Protein AF-A0A7W1AQC1-F1 (afdb_monomer)

Structure (mmCIF, N/CA/C/O backbone):
data_AF-A0A7W1AQC1-F1
#
_entry.id   AF-A0A7W1AQC1-F1
#
loop_
_atom_site.group_PDB
_atom_site.id
_atom_site.type_symbol
_atom_site.label_atom_id
_atom_site.label_alt_id
_atom_site.label_comp_id
_atom_site.label_asym_id
_atom_site.label_entity_id
_atom_site.label_seq_id
_atom_site.pdbx_PDB_ins_code
_atom_site.Cartn_x
_atom_site.Cartn_y
_atom_site.Cartn_z
_atom_site.occupancy
_atom_site.B_iso_or_equiv
_atom_site.auth_seq_id
_atom_site.auth_comp_id
_atom_site.auth_asym_id
_atom_site.auth_atom_id
_atom_site.pdbx_PDB_model_num
ATOM 1 N N . GLY A 1 1 ? 9.839 5.667 -10.278 1.00 86.94 1 GLY A N 1
ATOM 2 C CA . GLY A 1 1 ? 10.490 4.349 -10.478 1.00 86.94 1 GLY A CA 1
ATOM 3 C C . GLY A 1 1 ? 11.022 3.742 -9.188 1.00 86.94 1 GLY A C 1
ATOM 4 O O . GLY A 1 1 ? 11.973 2.961 -9.220 1.00 86.94 1 GLY A O 1
ATOM 5 N N . THR A 1 2 ? 10.439 4.110 -8.052 1.00 94.62 2 THR A N 1
ATOM 6 C CA . THR A 1 2 ? 10.784 3.574 -6.734 1.00 94.62 2 THR A CA 1
ATOM 7 C C . THR A 1 2 ? 9.834 2.424 -6.449 1.00 94.62 2 THR A C 1
ATOM 9 O O . THR A 1 2 ? 8.653 2.545 -6.760 1.00 94.62 2 THR A O 1
ATOM 12 N N . VAL A 1 3 ? 10.354 1.328 -5.903 1.00 94.31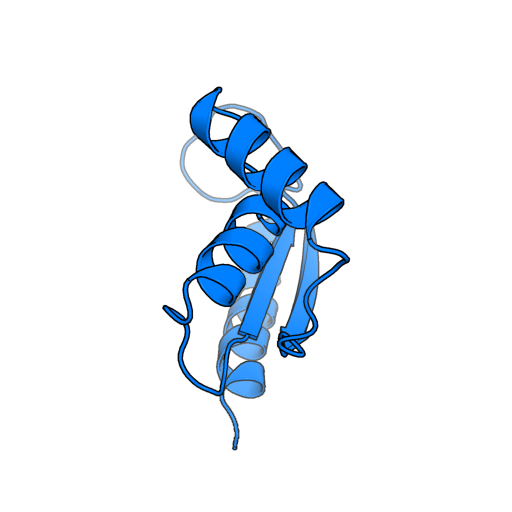 3 VAL A N 1
ATOM 13 C CA . VAL A 1 3 ? 9.547 0.195 -5.450 1.00 94.31 3 VAL A CA 1
ATOM 14 C C . VAL A 1 3 ? 9.623 0.181 -3.931 1.00 94.31 3 VAL A C 1
ATOM 16 O O . VAL A 1 3 ? 10.719 0.163 -3.370 1.00 94.31 3 VAL A O 1
ATOM 19 N N . THR A 1 4 ? 8.470 0.217 -3.274 1.00 93.69 4 THR A N 1
ATOM 20 C CA . THR A 1 4 ? 8.357 0.129 -1.815 1.00 93.69 4 THR A CA 1
ATOM 21 C C . THR A 1 4 ? 7.389 -0.990 -1.483 1.00 93.69 4 THR A C 1
ATOM 23 O O . THR A 1 4 ? 6.357 -1.125 -2.130 1.00 93.69 4 THR A O 1
ATOM 26 N N . SER A 1 5 ? 7.693 -1.793 -0.468 1.00 93.69 5 SER A N 1
ATOM 27 C CA . SER A 1 5 ? 6.786 -2.844 -0.013 1.00 93.69 5 SER A CA 1
ATOM 28 C C . SER A 1 5 ? 6.715 -2.904 1.502 1.00 93.69 5 SER A C 1
ATOM 30 O O . SER A 1 5 ? 7.750 -2.822 2.166 1.00 93.69 5 SER A O 1
ATOM 32 N N . TYR A 1 6 ? 5.519 -3.105 2.045 1.00 92.69 6 TYR A N 1
ATOM 33 C CA . TYR A 1 6 ? 5.304 -3.271 3.481 1.00 92.69 6 TYR A CA 1
ATOM 34 C C . TYR A 1 6 ? 4.073 -4.127 3.769 1.00 92.69 6 TYR A C 1
ATOM 36 O O . TYR A 1 6 ? 3.210 -4.351 2.918 1.00 92.69 6 TYR A O 1
ATOM 44 N N . ARG A 1 7 ? 4.011 -4.612 5.008 1.00 92.88 7 ARG A N 1
ATOM 45 C CA . ARG A 1 7 ? 2.814 -5.224 5.573 1.00 92.88 7 ARG A CA 1
ATOM 46 C C . ARG A 1 7 ? 1.984 -4.135 6.239 1.00 92.88 7 ARG A C 1
ATOM 48 O O . ARG A 1 7 ? 2.529 -3.352 7.014 1.00 92.88 7 ARG A O 1
ATOM 55 N N . TRP A 1 8 ? 0.696 -4.095 5.927 1.00 95.19 8 TRP A N 1
ATOM 56 C CA . TRP A 1 8 ? -0.251 -3.228 6.611 1.00 95.19 8 TRP A CA 1
ATOM 57 C C . TRP A 1 8 ? -0.388 -3.696 8.060 1.00 95.19 8 TRP A C 1
ATOM 59 O O . TRP A 1 8 ? -0.552 -4.886 8.327 1.00 95.19 8 TRP A O 1
ATOM 69 N N . ASP A 1 9 ? -0.252 -2.772 9.002 1.00 94.88 9 ASP A N 1
ATOM 70 C CA . ASP A 1 9 ? -0.220 -3.080 10.433 1.00 94.88 9 ASP A CA 1
ATOM 71 C C . ASP A 1 9 ? -1.613 -3.107 11.076 1.00 94.88 9 ASP A C 1
ATOM 73 O O . ASP A 1 9 ? -1.725 -3.398 12.268 1.00 94.88 9 ASP A O 1
ATOM 77 N N . HIS A 1 10 ? -2.661 -2.835 10.289 1.00 95.81 10 HIS A N 1
ATOM 78 C CA . HIS A 1 10 ? -4.052 -2.748 10.735 1.00 95.81 10 HIS A CA 1
ATOM 79 C C . HIS A 1 10 ? -4.284 -1.673 11.815 1.00 95.81 10 HIS A C 1
ATOM 81 O O . HIS A 1 10 ? -5.294 -1.688 12.523 1.00 95.81 10 HIS A O 1
ATOM 87 N N . VAL A 1 11 ? -3.368 -0.705 11.954 1.00 95.94 11 VAL A N 1
ATOM 88 C CA . VAL A 1 11 ? -3.511 0.388 12.919 1.00 95.94 11 VAL A CA 1
ATOM 89 C C . VAL A 1 11 ? -4.357 1.496 12.308 1.00 95.94 11 VAL A C 1
ATOM 91 O O . VAL A 1 11 ? -3.972 2.172 11.357 1.00 95.94 11 VAL A O 1
ATOM 94 N N . LEU A 1 12 ? -5.529 1.714 12.901 1.00 97.81 12 LEU A N 1
ATOM 95 C CA . LEU A 1 12 ? -6.416 2.800 12.509 1.00 97.81 12 LEU A CA 1
ATOM 96 C C . LEU A 1 12 ? -6.052 4.121 13.205 1.00 97.81 12 LEU A C 1
ATOM 98 O O . LEU A 1 12 ? -5.735 4.126 14.401 1.00 97.81 12 LEU A O 1
ATOM 102 N N . PRO A 1 13 ? -6.170 5.260 12.499 1.00 97.50 13 PRO A N 1
ATOM 103 C CA . PRO A 1 13 ? -6.068 6.574 13.117 1.00 97.50 13 PRO A CA 1
ATOM 104 C C . PRO A 1 13 ? -7.310 6.881 13.980 1.00 97.50 13 PRO A C 1
ATOM 106 O O . PRO A 1 13 ? -8.282 6.116 13.997 1.00 97.50 13 PRO A O 1
ATOM 109 N N . PRO A 1 14 ? -7.337 8.014 14.707 1.00 98.31 14 PRO A N 1
ATOM 110 C CA . PRO A 1 14 ? -8.514 8.437 15.459 1.00 98.31 14 PRO A CA 1
ATOM 111 C C . PRO A 1 14 ? -9.777 8.536 14.590 1.00 98.31 14 PRO A C 1
ATOM 113 O O . PRO A 1 14 ? -9.725 8.932 13.429 1.00 98.31 14 PRO A O 1
ATOM 116 N N . ALA A 1 15 ? -10.947 8.283 15.184 1.00 97.81 15 ALA A N 1
ATOM 117 C CA . ALA A 1 15 ? -12.230 8.230 14.469 1.00 97.81 15 ALA A CA 1
ATOM 118 C C . ALA A 1 15 ? -12.545 9.471 13.612 1.00 97.81 15 ALA A C 1
ATOM 120 O O . ALA A 1 15 ? -13.182 9.355 12.567 1.00 97.81 15 ALA A O 1
ATOM 121 N N . LYS A 1 16 ? -12.089 10.658 14.035 1.00 98.19 16 LYS A N 1
ATOM 122 C CA . LYS A 1 16 ? -12.237 11.880 13.237 1.00 98.19 16 LYS A CA 1
ATOM 123 C C . LYS A 1 16 ? -11.496 11.764 11.899 1.00 98.19 16 LYS A C 1
ATOM 125 O O . LYS A 1 16 ? -12.073 12.080 10.869 1.00 98.19 16 LYS A O 1
ATOM 130 N N . GLU A 1 17 ? -10.253 11.295 11.917 1.00 98.00 17 GLU A N 1
ATOM 131 C CA . GLU A 1 17 ? -9.434 11.150 10.711 1.00 98.00 17 GLU A CA 1
ATOM 132 C C . GLU A 1 17 ? -9.992 10.065 9.789 1.00 98.00 17 GLU A C 1
ATOM 134 O O . GLU A 1 17 ? -10.033 10.258 8.578 1.00 98.00 17 GLU A O 1
ATOM 139 N N . ILE A 1 18 ? -10.527 8.974 10.352 1.00 98.06 18 ILE A N 1
ATOM 140 C CA . ILE A 1 18 ? -11.260 7.964 9.573 1.00 98.06 18 ILE A CA 1
ATOM 141 C C . ILE A 1 18 ? -12.431 8.620 8.825 1.00 98.06 18 ILE A C 1
ATOM 143 O O . ILE A 1 18 ? -12.580 8.432 7.618 1.00 98.06 18 ILE A O 1
ATOM 147 N N . GLN A 1 19 ? -13.247 9.426 9.515 1.00 97.94 19 GLN A N 1
ATOM 148 C CA . GLN A 1 19 ? -14.378 10.122 8.895 1.00 97.94 19 GLN A CA 1
ATOM 149 C C . GLN A 1 19 ? -13.931 11.137 7.829 1.00 97.94 19 GLN A C 1
ATOM 151 O O . GLN A 1 19 ? -14.610 11.285 6.806 1.00 97.94 19 GLN A O 1
ATOM 156 N N . ASP A 1 20 ? -12.800 11.813 8.038 1.00 97.69 20 ASP A N 1
ATOM 157 C CA . ASP A 1 20 ? -12.210 12.710 7.044 1.00 97.69 20 ASP A CA 1
ATOM 158 C C . ASP A 1 20 ? -11.832 11.915 5.771 1.00 97.69 20 ASP A C 1
ATOM 160 O O . ASP A 1 20 ? -12.239 12.301 4.674 1.00 97.69 20 ASP A O 1
ATOM 164 N N . ARG A 1 21 ? -11.199 10.735 5.902 1.00 97.50 21 ARG A N 1
ATOM 165 C CA . ARG A 1 21 ? -10.836 9.870 4.755 1.00 97.50 21 ARG A CA 1
ATOM 166 C C . ARG A 1 21 ? -12.042 9.302 4.014 1.00 97.50 21 ARG A C 1
ATOM 168 O O . ARG A 1 21 ? -12.049 9.261 2.786 1.00 97.50 21 ARG A O 1
ATOM 175 N N . VAL A 1 22 ? -13.095 8.915 4.736 1.00 96.81 22 VAL A N 1
ATOM 176 C CA . VAL A 1 22 ? -14.373 8.517 4.119 1.00 96.81 22 VAL A CA 1
ATOM 177 C C . VAL A 1 22 ? -14.950 9.670 3.291 1.00 96.81 22 VAL A C 1
ATOM 179 O O . VAL A 1 22 ? -15.428 9.458 2.178 1.00 96.81 22 VAL A O 1
ATOM 182 N N . SER A 1 23 ? -14.883 10.898 3.809 1.00 97.06 23 SER A N 1
ATOM 183 C CA . SER A 1 23 ? -15.401 12.086 3.120 1.00 97.06 23 SER A CA 1
ATOM 184 C C . SER A 1 23 ? -14.599 12.408 1.850 1.00 97.06 23 SER A C 1
ATOM 186 O O . SER A 1 23 ? -15.182 12.713 0.809 1.00 97.06 23 SER A O 1
ATOM 188 N N . GLU A 1 24 ? -13.272 12.276 1.896 1.00 97.00 24 GLU A N 1
ATOM 189 C CA . GLU A 1 24 ? -12.400 12.395 0.720 1.00 97.00 24 GLU A CA 1
ATOM 190 C C . GLU A 1 24 ? -12.718 11.327 -0.337 1.00 97.00 24 GLU A C 1
ATOM 192 O O . GLU A 1 24 ? -12.927 11.651 -1.507 1.00 97.00 24 GLU A O 1
ATOM 197 N N . ALA A 1 25 ? -12.834 10.060 0.068 1.00 94.56 25 ALA A N 1
ATOM 198 C CA . ALA A 1 25 ? -13.143 8.964 -0.848 1.00 94.56 25 ALA A CA 1
ATOM 199 C C . ALA A 1 25 ? -14.488 9.179 -1.567 1.00 94.56 25 ALA A C 1
ATOM 201 O O . ALA A 1 25 ? -14.580 9.023 -2.785 1.00 94.56 25 ALA A O 1
ATOM 202 N N . VAL A 1 26 ? -15.523 9.615 -0.837 1.00 9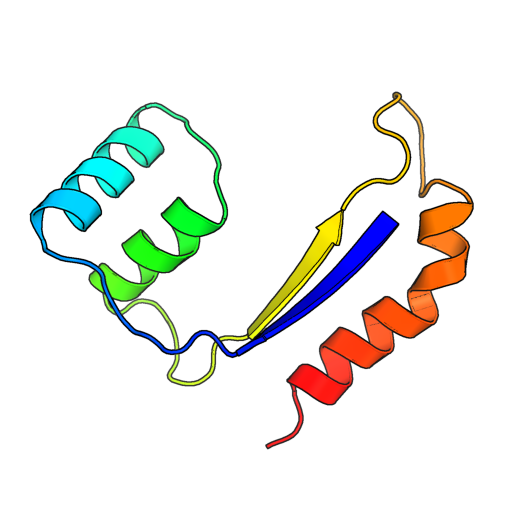5.06 26 VAL A N 1
ATOM 203 C CA . VAL A 1 26 ? -16.856 9.907 -1.401 1.00 95.06 26 VAL A CA 1
ATOM 204 C C . VAL A 1 26 ? -16.830 11.079 -2.388 1.00 95.06 26 VAL A C 1
ATOM 206 O O . VAL A 1 26 ? -17.625 11.105 -3.326 1.00 95.06 26 VAL A O 1
ATOM 209 N N . THR A 1 27 ? -15.914 12.034 -2.220 1.00 95.38 27 THR A N 1
ATOM 210 C CA . THR A 1 27 ? -15.754 13.168 -3.149 1.00 95.38 27 THR A CA 1
ATOM 211 C C . THR A 1 27 ? -14.885 12.841 -4.367 1.00 95.38 27 THR A C 1
ATOM 213 O O . THR A 1 27 ? -14.687 13.699 -5.226 1.00 95.38 27 THR A O 1
ATOM 216 N N . GLY A 1 28 ? -14.428 11.591 -4.492 1.00 93.44 28 GLY A N 1
ATOM 217 C CA . GLY A 1 28 ? -13.673 11.102 -5.642 1.00 93.44 28 GLY A CA 1
ATOM 218 C C . GLY A 1 28 ? -12.157 11.221 -5.496 1.00 93.44 28 GLY A C 1
ATOM 219 O O . GLY A 1 28 ? -11.448 11.070 -6.490 1.00 93.44 28 GLY A O 1
ATOM 220 N N . VAL A 1 29 ? -11.639 11.472 -4.288 1.00 95.81 29 VAL A N 1
ATOM 221 C CA . VAL A 1 29 ? -10.195 11.417 -4.033 1.00 95.81 29 VAL A CA 1
ATOM 222 C C . VAL A 1 29 ? -9.742 9.958 -4.043 1.00 95.81 29 VAL A C 1
ATOM 224 O O . VAL A 1 29 ? -10.043 9.189 -3.128 1.00 95.81 29 VAL A O 1
ATOM 227 N N . ILE A 1 30 ? -8.996 9.585 -5.082 1.00 90.38 30 ILE A N 1
ATOM 228 C CA . ILE A 1 30 ? -8.380 8.264 -5.210 1.00 90.38 30 ILE A CA 1
ATOM 229 C C . ILE A 1 30 ? -7.016 8.315 -4.523 1.00 90.38 30 ILE A C 1
ATOM 231 O O . ILE A 1 30 ? -6.092 8.963 -5.004 1.00 90.38 30 ILE A O 1
ATOM 235 N N . SER A 1 31 ? -6.909 7.645 -3.381 1.00 94.50 31 SER A N 1
ATOM 236 C CA . SER A 1 31 ? -5.691 7.562 -2.579 1.00 94.50 31 SER A CA 1
ATOM 237 C C . SER A 1 31 ? -5.568 6.161 -1.997 1.00 94.50 31 SER A C 1
ATOM 239 O O . SER A 1 31 ? -6.559 5.591 -1.530 1.00 94.50 31 SER A O 1
ATOM 241 N N . LEU A 1 32 ? -4.349 5.621 -1.999 1.00 94.88 32 LEU A N 1
ATOM 242 C CA . LEU A 1 32 ? -4.051 4.354 -1.339 1.00 94.88 32 LEU A CA 1
ATOM 243 C C . LEU A 1 32 ? -4.320 4.436 0.169 1.00 94.88 32 LEU A C 1
ATOM 245 O O . LEU A 1 32 ? -4.883 3.511 0.743 1.00 94.88 32 LEU A O 1
ATOM 249 N N . GLU A 1 33 ? -3.997 5.562 0.801 1.00 94.75 33 GLU A N 1
ATOM 250 C CA . GLU A 1 33 ? -4.249 5.775 2.227 1.00 94.75 33 GLU A CA 1
ATOM 251 C C . GLU A 1 33 ? -5.753 5.728 2.544 1.00 94.75 33 GLU A C 1
ATOM 253 O O . GLU A 1 33 ? -6.170 5.062 3.493 1.00 94.75 33 GLU A O 1
ATOM 258 N N . ASN A 1 34 ? -6.584 6.352 1.700 1.00 96.62 34 ASN A N 1
ATOM 259 C CA . ASN A 1 34 ? -8.039 6.295 1.853 1.00 96.62 34 ASN A CA 1
ATOM 260 C C . ASN A 1 34 ? -8.551 4.863 1.694 1.00 96.62 34 ASN A C 1
ATOM 262 O O . ASN A 1 34 ? -9.383 4.425 2.483 1.00 96.62 34 ASN A O 1
ATOM 266 N N . LEU A 1 35 ? -8.028 4.113 0.721 1.00 95.94 35 LEU A N 1
ATOM 267 C CA . LEU A 1 35 ? -8.373 2.704 0.550 1.00 95.94 35 LEU A CA 1
ATOM 268 C C . LEU A 1 35 ? -8.022 1.885 1.799 1.00 95.94 35 LEU A C 1
ATOM 270 O O . LEU A 1 35 ? -8.882 1.152 2.289 1.00 95.94 35 LEU A O 1
ATOM 274 N N . LEU A 1 36 ? -6.795 2.014 2.314 1.00 97.19 36 LEU A N 1
ATOM 275 C CA . LEU A 1 36 ? -6.316 1.229 3.454 1.00 97.19 36 LEU A CA 1
ATOM 276 C C . LEU A 1 36 ? -7.120 1.532 4.724 1.00 97.19 36 LEU A C 1
ATOM 278 O O . LEU A 1 36 ? -7.670 0.621 5.338 1.00 97.19 36 LEU A O 1
ATOM 282 N N . ILE A 1 37 ? -7.268 2.811 5.076 1.00 97.81 37 ILE A N 1
ATOM 283 C CA . ILE A 1 37 ? -7.959 3.227 6.305 1.00 97.81 37 ILE A CA 1
ATOM 284 C C . ILE A 1 37 ? -9.449 2.893 6.247 1.00 97.81 37 ILE A C 1
ATOM 286 O O . ILE A 1 37 ? -10.001 2.365 7.211 1.00 97.81 37 ILE A O 1
ATOM 290 N N . VAL A 1 38 ? -10.121 3.206 5.134 1.00 97.06 38 VAL A N 1
ATOM 291 C CA . VAL A 1 38 ? -11.570 3.001 5.028 1.00 97.06 38 VAL A CA 1
ATOM 292 C C . VAL A 1 38 ? -11.888 1.510 5.045 1.00 97.06 38 VAL A C 1
ATOM 294 O O . VAL A 1 38 ? -12.745 1.081 5.812 1.00 97.06 38 VAL A O 1
ATOM 297 N N . THR A 1 39 ? -11.179 0.703 4.257 1.00 97.00 39 THR A N 1
ATOM 298 C CA . THR A 1 39 ? -11.427 -0.746 4.188 1.00 97.00 39 THR A CA 1
ATOM 299 C C . THR A 1 39 ? -11.150 -1.432 5.528 1.00 97.00 39 THR A C 1
ATOM 301 O O . THR A 1 39 ? -11.943 -2.277 5.952 1.00 97.00 39 THR A O 1
ATOM 304 N N . GLU A 1 40 ? -10.088 -1.022 6.232 1.00 97.75 40 GLU A N 1
ATOM 305 C CA . GLU A 1 40 ? -9.778 -1.496 7.584 1.00 97.75 40 GLU A CA 1
ATOM 306 C C . GLU A 1 40 ? -10.868 -1.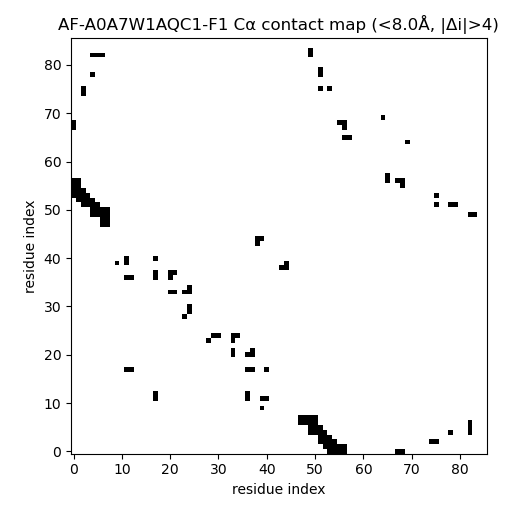104 8.592 1.00 97.75 40 GLU A C 1
ATOM 308 O O . GLU A 1 40 ? -11.347 -1.947 9.346 1.00 97.75 40 GLU A O 1
ATOM 313 N N . ALA A 1 41 ? -11.345 0.146 8.564 1.00 97.50 41 ALA A N 1
ATOM 314 C CA . ALA A 1 41 ? -12.404 0.617 9.460 1.00 97.50 41 ALA A CA 1
ATOM 315 C C . ALA A 1 41 ? -13.729 -0.146 9.283 1.00 97.50 41 ALA A C 1
ATOM 317 O O . ALA A 1 41 ? -14.511 -0.261 10.229 1.00 97.50 41 ALA A O 1
ATOM 318 N N . PHE A 1 42 ? -13.975 -0.688 8.088 1.00 96.44 42 PHE A N 1
ATOM 319 C CA . PHE A 1 42 ? -15.121 -1.554 7.805 1.00 96.44 42 PHE A CA 1
ATOM 320 C C . PHE A 1 42 ? -14.867 -3.042 8.097 1.00 96.44 42 PHE A C 1
ATOM 322 O O . PHE A 1 42 ? -15.789 -3.843 7.939 1.00 96.44 42 PHE A O 1
ATOM 329 N N . GLY A 1 43 ? -13.659 -3.429 8.524 1.00 96.81 43 GLY A N 1
ATOM 330 C CA . GLY A 1 43 ? -13.294 -4.825 8.783 1.00 96.81 43 GLY A CA 1
ATOM 331 C C . GLY A 1 43 ? -13.358 -5.699 7.530 1.00 96.81 43 GLY A C 1
ATOM 332 O O . GLY A 1 43 ? -13.700 -6.877 7.610 1.00 96.81 43 GLY A O 1
ATOM 333 N N . ALA A 1 44 ? -13.113 -5.106 6.359 1.00 97.19 44 ALA A N 1
ATOM 334 C CA . ALA A 1 44 ? -13.254 -5.783 5.072 1.00 97.19 44 ALA A CA 1
ATOM 335 C C . ALA A 1 44 ? -11.947 -6.430 4.580 1.00 97.19 44 ALA A C 1
ATOM 337 O O . ALA A 1 44 ? -11.969 -7.179 3.601 1.00 97.19 44 ALA A O 1
ATOM 338 N N . PHE A 1 45 ? -10.822 -6.160 5.243 1.00 96.69 45 PHE A N 1
ATOM 339 C CA . PHE A 1 45 ? -9.548 -6.804 4.949 1.00 96.69 45 PHE A CA 1
ATOM 340 C C . PHE A 1 45 ? -9.380 -8.152 5.669 1.00 96.69 45 PHE A C 1
ATOM 342 O O . PHE A 1 45 ? -9.930 -8.346 6.752 1.00 96.69 45 PHE A O 1
ATOM 349 N N . PRO A 1 46 ? -8.610 -9.091 5.087 1.00 95.19 46 PRO A N 1
ATOM 350 C CA . PRO A 1 46 ? -8.094 -10.248 5.817 1.00 95.19 46 PRO A CA 1
ATOM 351 C C . PRO A 1 46 ? -6.991 -9.839 6.813 1.00 95.19 46 PRO A C 1
ATOM 353 O O . PRO A 1 46 ? -6.448 -8.746 6.712 1.00 95.19 46 PRO A O 1
ATOM 356 N N . ASP A 1 47 ? -6.584 -10.754 7.698 1.00 92.31 47 ASP A N 1
ATOM 357 C CA . ASP A 1 47 ? -5.532 -10.529 8.716 1.00 92.31 47 ASP A CA 1
ATOM 358 C C . ASP A 1 47 ? -4.113 -10.267 8.150 1.00 92.31 47 ASP A C 1
ATOM 360 O O . ASP A 1 47 ? -3.191 -9.893 8.881 1.00 92.31 47 ASP A O 1
ATOM 364 N N . ASP A 1 48 ? -3.883 -10.559 6.867 1.00 92.31 48 ASP A N 1
ATOM 365 C CA . ASP A 1 48 ? -2.600 -10.321 6.201 1.00 92.31 48 ASP A CA 1
ATOM 366 C C . ASP A 1 48 ? -2.818 -9.505 4.927 1.00 92.31 48 ASP A C 1
ATOM 368 O O . ASP A 1 48 ? -3.178 -10.037 3.874 1.00 92.31 48 ASP A O 1
ATOM 372 N N . VAL A 1 49 ? -2.604 -8.194 5.046 1.00 94.38 49 VAL A N 1
ATOM 373 C CA . VAL A 1 49 ? -2.632 -7.242 3.935 1.00 94.38 49 VAL A CA 1
ATOM 374 C C . VAL A 1 49 ? -1.234 -6.710 3.691 1.00 94.38 49 VAL A C 1
ATOM 376 O O . VAL A 1 49 ? -0.514 -6.316 4.610 1.00 94.38 49 VAL A O 1
ATOM 379 N N . ARG A 1 50 ? -0.834 -6.693 2.423 1.00 93.38 50 ARG A N 1
ATOM 380 C CA . ARG A 1 50 ? 0.504 -6.282 2.015 1.00 93.38 50 ARG A CA 1
ATOM 381 C C . ARG A 1 50 ? 0.426 -5.417 0.777 1.00 93.38 50 ARG A C 1
ATOM 383 O O . ARG A 1 50 ? -0.411 -5.634 -0.098 1.00 93.38 50 ARG A O 1
ATOM 390 N N . VAL A 1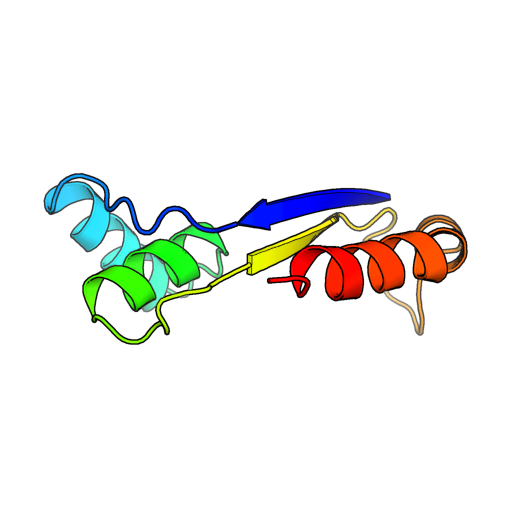 51 ? 1.294 -4.421 0.747 1.00 94.75 51 VAL A N 1
ATOM 391 C CA . VAL A 1 51 ? 1.282 -3.352 -0.241 1.00 94.75 51 VAL A CA 1
ATOM 392 C C . VAL A 1 51 ? 2.620 -3.360 -0.960 1.00 94.75 51 VAL A C 1
ATOM 394 O O . VAL A 1 51 ? 3.668 -3.415 -0.316 1.00 94.75 51 VAL A O 1
ATOM 397 N N . VAL A 1 52 ? 2.574 -3.302 -2.290 1.00 95.44 52 VAL A N 1
ATOM 398 C CA . VAL A 1 52 ? 3.731 -3.054 -3.154 1.00 95.44 52 VAL A CA 1
ATOM 399 C C . VAL A 1 52 ? 3.408 -1.820 -3.989 1.00 95.44 52 VAL A C 1
ATOM 401 O O . VAL A 1 52 ? 2.534 -1.859 -4.851 1.00 95.44 52 VAL A O 1
ATOM 404 N N . GLU A 1 53 ? 4.090 -0.719 -3.701 1.00 94.94 53 GLU A N 1
ATOM 405 C CA . GLU A 1 53 ? 3.934 0.561 -4.386 1.00 94.94 53 GLU A CA 1
ATOM 406 C C . GLU A 1 53 ? 5.043 0.713 -5.423 1.00 94.94 53 GLU A C 1
ATOM 408 O O . GLU A 1 53 ? 6.226 0.540 -5.118 1.00 94.94 53 GLU A O 1
ATOM 413 N N . VAL A 1 54 ? 4.655 1.031 -6.658 1.00 96.00 54 VAL A N 1
ATOM 414 C CA . VAL A 1 54 ? 5.580 1.261 -7.769 1.00 96.00 54 VAL A CA 1
ATOM 415 C C . VAL A 1 54 ? 5.321 2.654 -8.316 1.00 96.00 54 VAL A C 1
ATOM 417 O O . VAL A 1 54 ? 4.398 2.867 -9.098 1.00 96.00 54 VAL A O 1
ATOM 420 N N . GLU A 1 55 ? 6.159 3.604 -7.915 1.00 94.94 55 GLU 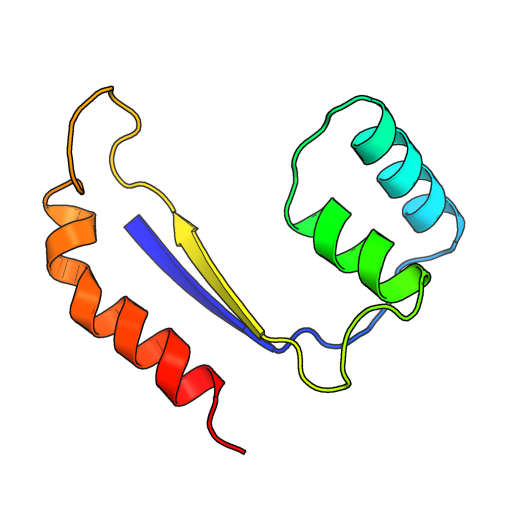A N 1
ATOM 421 C CA . GLU A 1 55 ? 6.068 4.973 -8.414 1.00 94.94 55 GLU A CA 1
ATOM 422 C C . GLU A 1 55 ? 6.405 5.003 -9.908 1.00 94.94 55 GLU A C 1
ATOM 424 O O . GLU A 1 55 ? 7.455 4.454 -10.288 1.00 94.94 55 GLU A O 1
ATOM 429 N N . PRO A 1 56 ? 5.616 5.677 -10.764 1.00 94.00 56 PRO A N 1
ATOM 430 C CA . PRO A 1 56 ? 5.957 5.831 -12.171 1.00 94.00 56 PRO A CA 1
ATOM 431 C C . PRO A 1 56 ? 7.316 6.529 -12.320 1.00 94.00 56 PRO A C 1
ATOM 433 O O . PRO A 1 56 ? 7.779 7.286 -11.466 1.00 94.00 56 PRO A O 1
ATOM 436 N N . ALA A 1 57 ? 8.055 6.188 -13.372 1.00 95.00 57 ALA A N 1
ATOM 437 C CA . ALA A 1 57 ? 9.260 6.935 -13.759 1.00 95.00 57 ALA A CA 1
ATOM 438 C C . ALA A 1 57 ? 8.985 7.927 -14.899 1.00 95.00 57 ALA A C 1
ATOM 440 O O . ALA A 1 57 ? 9.804 8.801 -15.158 1.00 95.00 57 ALA A O 1
ATOM 441 N N . ASP A 1 58 ? 7.848 7.755 -15.567 1.00 94.31 58 ASP A N 1
ATOM 442 C CA . ASP A 1 58 ? 7.340 8.567 -16.661 1.00 94.31 58 ASP A CA 1
ATOM 443 C C . ASP A 1 58 ? 5.807 8.522 -16.569 1.00 94.31 58 ASP A C 1
ATOM 445 O O . ASP A 1 58 ? 5.246 7.449 -16.344 1.00 94.31 58 ASP A O 1
ATOM 449 N N . GLU A 1 59 ? 5.159 9.678 -16.689 1.00 94.12 59 GLU A N 1
ATOM 450 C CA . GLU A 1 59 ? 3.699 9.856 -16.614 1.00 94.12 59 GLU A CA 1
ATOM 451 C C . GLU A 1 59 ? 3.100 10.277 -17.968 1.00 94.12 59 GLU A C 1
ATOM 453 O O . GLU A 1 59 ? 1.929 10.651 -18.065 1.00 94.12 59 GLU A O 1
ATOM 458 N N . SER A 1 60 ? 3.907 10.264 -19.031 1.00 94.31 60 SER A N 1
ATOM 459 C CA . SER A 1 60 ? 3.437 10.543 -20.381 1.00 94.31 60 SER A CA 1
ATOM 460 C C . SER A 1 60 ? 2.541 9.424 -20.925 1.00 94.31 60 SER A C 1
ATOM 462 O O . SER A 1 60 ? 2.557 8.281 -20.471 1.00 94.31 60 SER A O 1
ATOM 464 N N . TRP A 1 61 ? 1.720 9.773 -21.915 1.00 93.19 61 TRP A N 1
ATOM 465 C CA . TRP A 1 61 ? 0.817 8.826 -22.564 1.00 93.19 61 TRP A CA 1
ATOM 466 C C . TRP A 1 61 ? 1.579 7.869 -23.482 1.00 93.19 61 TRP A C 1
ATOM 468 O O . TRP A 1 61 ? 2.367 8.308 -24.321 1.00 93.19 61 TRP A O 1
ATOM 478 N N . GLY A 1 62 ? 1.263 6.578 -23.398 1.00 91.44 62 GLY A N 1
ATOM 479 C CA . GLY A 1 62 ? 1.826 5.553 -24.266 1.00 91.44 62 GLY A CA 1
ATOM 480 C C . GLY A 1 62 ? 1.371 4.150 -23.881 1.00 91.44 62 GLY A C 1
ATOM 481 O O . GLY A 1 62 ? 0.692 3.959 -22.872 1.00 91.44 62 GLY A O 1
ATOM 482 N N . ASP A 1 63 ? 1.763 3.181 -24.702 1.00 89.31 63 ASP A N 1
ATOM 483 C CA . ASP A 1 63 ? 1.547 1.766 -24.427 1.00 89.31 63 ASP A CA 1
ATOM 484 C C . ASP A 1 63 ? 2.781 1.176 -23.732 1.00 89.31 63 ASP A C 1
ATOM 486 O O . ASP A 1 63 ? 3.914 1.385 -24.170 1.00 89.31 63 ASP A O 1
ATOM 490 N N . GLY A 1 64 ? 2.556 0.386 -22.682 1.00 91.56 64 GLY A N 1
ATOM 491 C CA . GLY A 1 64 ? 3.609 -0.343 -21.974 1.00 91.56 64 GLY A CA 1
ATOM 492 C C . GLY A 1 64 ? 4.256 0.423 -20.818 1.00 91.56 64 GLY A C 1
ATOM 493 O O . GLY A 1 64 ? 3.777 1.464 -20.373 1.00 91.56 64 GLY A O 1
ATOM 494 N N . PHE A 1 65 ? 5.337 -0.149 -20.287 1.00 95.00 65 PHE A N 1
ATOM 495 C CA . PHE A 1 65 ? 6.102 0.433 -19.188 1.00 95.00 65 PHE A CA 1
ATOM 496 C C . PHE A 1 65 ? 7.210 1.341 -19.716 1.00 95.00 65 PHE A C 1
ATOM 498 O O . PHE A 1 65 ? 7.781 1.096 -20.777 1.00 95.00 65 PHE A O 1
ATOM 505 N N . SER A 1 66 ? 7.582 2.358 -18.939 1.00 94.81 66 SER A N 1
ATOM 506 C CA . SER A 1 66 ? 8.821 3.079 -19.224 1.00 94.81 66 SER A CA 1
ATOM 507 C C . SER A 1 66 ? 10.028 2.143 -19.058 1.00 94.81 66 SER A C 1
ATOM 509 O O . SER A 1 66 ? 9.976 1.237 -18.218 1.00 94.81 66 SER A O 1
ATOM 511 N N . PRO A 1 67 ? 11.153 2.373 -19.766 1.00 95.19 67 PRO A N 1
ATOM 512 C CA . PRO A 1 67 ? 12.330 1.500 -19.680 1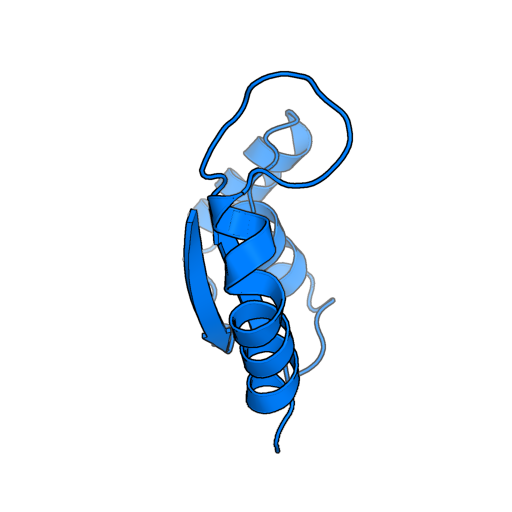.00 95.19 67 PRO A CA 1
ATOM 513 C C . PRO A 1 67 ? 12.852 1.298 -18.249 1.00 95.19 67 PRO A C 1
ATOM 515 O O . PRO A 1 67 ? 13.399 0.251 -17.914 1.00 95.19 67 PRO A O 1
ATOM 518 N N . VAL A 1 68 ? 12.662 2.301 -17.384 1.00 95.88 68 VAL A N 1
ATOM 519 C CA . VAL A 1 68 ? 13.034 2.240 -15.963 1.00 95.88 68 VAL A CA 1
ATOM 520 C C . VAL A 1 68 ? 12.155 1.256 -15.191 1.00 95.88 68 VAL A C 1
ATOM 522 O O . VAL A 1 68 ? 12.670 0.527 -14.349 1.00 95.88 68 VAL A O 1
ATOM 525 N N . ILE A 1 69 ? 10.844 1.244 -15.447 1.00 96.50 69 ILE A N 1
ATOM 526 C CA . ILE A 1 69 ? 9.916 0.309 -14.799 1.00 96.50 69 ILE A CA 1
ATOM 527 C C . ILE A 1 69 ? 10.077 -1.094 -15.383 1.00 96.50 69 ILE A C 1
ATOM 529 O O . ILE A 1 69 ? 10.118 -2.061 -14.629 1.00 96.50 69 ILE A O 1
ATOM 533 N N . GLU A 1 70 ? 10.250 -1.208 -16.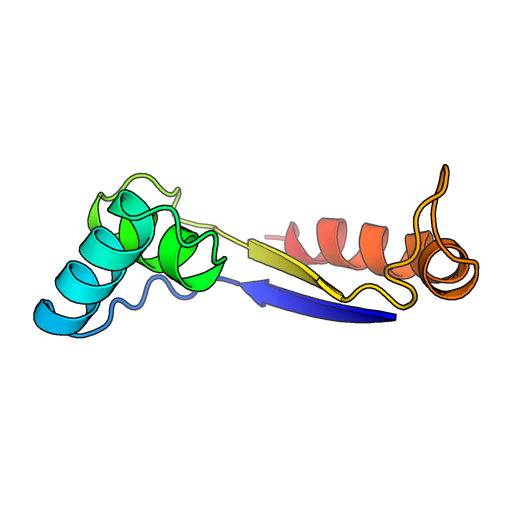699 1.00 96.50 70 GLU A N 1
ATOM 534 C CA . GLU A 1 70 ? 10.451 -2.494 -17.370 1.00 96.50 70 GLU A CA 1
ATOM 535 C C . GLU A 1 70 ? 11.691 -3.229 -16.836 1.00 96.50 70 GLU A C 1
ATOM 537 O O . GLU A 1 70 ? 11.623 -4.409 -16.495 1.00 96.50 70 GLU A O 1
ATOM 542 N N . ALA A 1 71 ? 12.802 -2.510 -16.636 1.00 96.88 71 ALA A N 1
ATOM 543 C CA . ALA A 1 71 ? 14.016 -3.065 -16.035 1.00 96.88 71 ALA A CA 1
ATOM 544 C C . ALA A 1 71 ? 13.841 -3.521 -14.571 1.00 96.88 71 ALA A C 1
ATOM 546 O O . ALA A 1 71 ? 14.670 -4.276 -14.062 1.00 96.88 71 ALA A O 1
ATOM 547 N N . LYS A 1 72 ? 12.779 -3.070 -13.892 1.00 96.81 72 LYS A N 1
ATOM 548 C CA . LYS A 1 72 ? 12.465 -3.387 -12.493 1.00 96.81 72 LYS A CA 1
ATOM 549 C C . LYS A 1 72 ? 11.391 -4.457 -12.327 1.00 96.81 72 LYS A C 1
ATOM 551 O O . LYS A 1 72 ? 11.084 -4.807 -11.193 1.00 96.81 72 LYS A O 1
ATOM 556 N N . LEU A 1 73 ? 10.843 -5.017 -13.406 1.00 95.94 73 LEU A N 1
ATOM 557 C CA . LEU A 1 73 ? 9.778 -6.023 -13.303 1.00 95.94 73 LEU A CA 1
ATOM 558 C C . LEU A 1 73 ? 10.170 -7.211 -12.416 1.00 95.94 73 LEU A C 1
ATOM 560 O O . LEU A 1 73 ? 9.376 -7.616 -11.576 1.00 95.94 73 LEU A O 1
ATOM 564 N N . GLY A 1 74 ? 11.414 -7.691 -12.509 1.00 95.62 74 GLY A N 1
ATOM 565 C CA . GLY A 1 74 ? 11.902 -8.759 -11.629 1.00 95.62 74 GLY A CA 1
ATOM 566 C C . GLY A 1 74 ? 11.928 -8.375 -10.141 1.00 95.62 74 GLY A C 1
ATOM 567 O O . GLY A 1 74 ? 11.547 -9.183 -9.301 1.00 95.62 74 GLY A O 1
ATOM 568 N N . GLU A 1 75 ? 12.317 -7.137 -9.812 1.00 94.75 75 GLU A N 1
ATOM 569 C CA . GLU A 1 75 ? 12.295 -6.597 -8.438 1.00 94.75 75 GLU A CA 1
ATOM 570 C C . GLU A 1 75 ? 10.854 -6.503 -7.911 1.00 94.75 75 GLU A C 1
ATOM 572 O O . GLU A 1 75 ? 10.577 -6.873 -6.772 1.00 94.75 75 GLU A O 1
ATOM 577 N N . ILE A 1 76 ? 9.923 -6.048 -8.754 1.00 94.94 76 ILE A N 1
ATOM 578 C CA . ILE A 1 76 ? 8.501 -5.907 -8.415 1.00 94.94 76 ILE A CA 1
ATOM 579 C C . ILE A 1 76 ? 7.863 -7.281 -8.182 1.00 94.94 76 ILE A C 1
ATOM 581 O O . ILE A 1 76 ? 7.166 -7.481 -7.187 1.00 94.94 76 ILE A O 1
ATOM 585 N N . GLU A 1 77 ? 8.121 -8.245 -9.067 1.00 94.50 77 GLU A N 1
ATOM 586 C CA . GLU A 1 77 ? 7.659 -9.623 -8.903 1.00 94.50 77 GLU A CA 1
ATOM 587 C C . GLU A 1 77 ? 8.212 -10.235 -7.612 1.00 94.50 77 GLU A C 1
ATOM 589 O O . GLU A 1 77 ? 7.458 -10.808 -6.824 1.00 94.50 77 GLU A O 1
ATOM 594 N N . GLU A 1 78 ? 9.512 -10.077 -7.349 1.00 92.62 78 GLU A N 1
ATOM 595 C CA . GLU A 1 78 ? 10.120 -10.546 -6.106 1.00 92.62 78 GLU A CA 1
ATOM 596 C C . GLU A 1 78 ? 9.479 -9.888 -4.879 1.00 92.62 78 GLU A C 1
ATOM 598 O O . GLU A 1 78 ? 9.200 -10.587 -3.902 1.00 92.62 78 GLU A O 1
ATOM 603 N N . ALA A 1 79 ? 9.185 -8.587 -4.921 1.00 91.69 79 ALA A N 1
ATOM 604 C CA . ALA A 1 79 ? 8.502 -7.888 -3.837 1.00 91.69 79 ALA A CA 1
ATOM 605 C C . ALA A 1 79 ? 7.117 -8.492 -3.558 1.00 91.69 79 ALA A C 1
ATOM 607 O O . ALA A 1 79 ? 6.787 -8.734 -2.399 1.00 91.69 79 ALA A O 1
ATOM 608 N N . VAL A 1 80 ? 6.333 -8.833 -4.587 1.00 90.81 80 VAL A N 1
ATOM 609 C CA . VAL A 1 80 ? 5.032 -9.515 -4.427 1.00 90.81 80 VAL A CA 1
ATOM 610 C C . VAL A 1 80 ? 5.203 -10.909 -3.808 1.00 90.81 80 VAL A C 1
ATOM 612 O O . VAL A 1 80 ? 4.478 -11.285 -2.887 1.00 90.81 80 VAL A O 1
ATOM 615 N N . TRP A 1 81 ? 6.188 -11.691 -4.253 1.00 87.06 81 TRP A N 1
ATOM 616 C CA . TRP A 1 81 ? 6.381 -13.059 -3.755 1.00 87.06 81 TRP A CA 1
ATOM 617 C C . TRP A 1 81 ? 7.012 -13.131 -2.360 1.00 87.06 81 TRP A C 1
ATOM 619 O O . TRP A 1 81 ? 6.683 -14.000 -1.553 1.00 87.06 81 TRP A O 1
ATOM 629 N N . THR A 1 82 ? 7.941 -12.237 -2.041 1.00 83.06 82 THR A N 1
ATOM 630 C CA . THR A 1 82 ? 8.567 -12.170 -0.711 1.00 83.06 82 THR A CA 1
ATOM 631 C C . THR A 1 82 ? 7.613 -11.567 0.303 1.00 83.06 82 THR A C 1
ATOM 633 O O . THR A 1 82 ? 7.464 -12.110 1.400 1.00 83.06 82 THR A O 1
ATOM 636 N N . SER A 1 83 ? 6.854 -10.552 -0.110 1.00 70.06 83 SER A N 1
ATOM 637 C CA . SER A 1 83 ? 5.671 -10.121 0.609 1.00 70.06 83 SER A CA 1
ATOM 638 C C . SER A 1 83 ? 4.535 -11.144 0.527 1.00 70.06 83 SER A C 1
ATOM 640 O O . SER A 1 83 ? 3.450 -10.810 0.907 1.00 70.06 83 SER A O 1
ATOM 642 N N . THR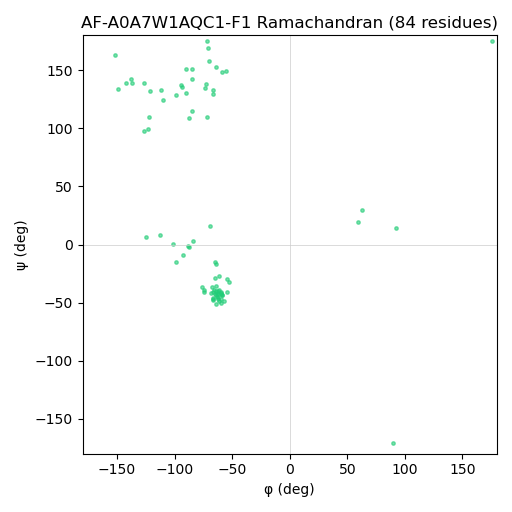 A 1 84 ? 4.687 -12.408 0.155 1.00 63.41 84 THR A N 1
ATOM 643 C CA . THR A 1 84 ? 3.622 -13.415 0.398 1.00 63.41 84 THR A CA 1
ATOM 644 C C . THR A 1 84 ? 4.129 -14.626 1.168 1.00 63.41 84 THR A C 1
ATOM 646 O O . THR A 1 84 ? 3.392 -15.586 1.390 1.00 63.41 84 THR A O 1
ATOM 649 N N . ARG A 1 85 ? 5.383 -14.576 1.640 1.00 60.72 85 ARG A N 1
ATOM 650 C CA . ARG A 1 85 ? 5.933 -15.611 2.517 1.00 60.72 85 ARG A CA 1
ATOM 651 C C . ARG A 1 85 ? 5.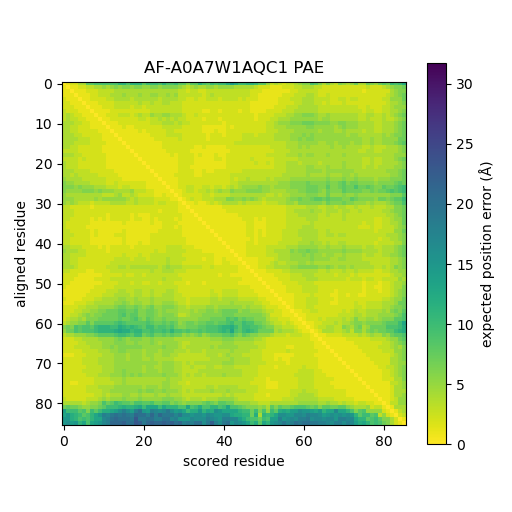313 -15.502 3.922 1.00 60.72 85 ARG A C 1
ATOM 653 O O . ARG A 1 85 ? 5.147 -14.366 4.385 1.00 60.72 85 ARG A O 1
ATOM 660 N N . PRO A 1 86 ? 4.961 -16.640 4.556 1.00 56.44 86 PRO A N 1
ATOM 661 C CA . PRO A 1 86 ? 4.385 -16.688 5.902 1.00 56.44 86 PRO A CA 1
ATOM 662 C C . PRO A 1 86 ? 5.235 -15.985 6.961 1.00 56.44 86 PRO A C 1
ATOM 664 O O . PRO A 1 86 ? 6.482 -16.063 6.854 1.00 56.44 86 PRO A O 1
#

Radius of gyration: 15.61 Å; Cα contacts (8 Å, |Δi|>4): 75; chains: 1; bounding box: 31×30×40 Å

Solvent-accessible surface area (backbone atoms only — not comparable to full-atom values): 5462 Å² total; per-residue (Å²): 78,52,77,49,74,50,69,62,82,85,77,74,71,60,72,67,58,50,53,51,36,49,54,39,45,76,74,66,54,87,47,70,66,38,52,53,52,48,39,51,76,67,66,71,60,69,101,81,44,67,48,77,47,71,45,70,74,64,89,75,91,77,86,83,70,52,72,69,48,56,76,36,47,67,60,54,53,47,51,56,54,60,66,65,59,133

Mean predicted aligned error: 3.8 Å

Sequence (86 aa):
GTVTSYRWDHVLPPAKEIQDRVSEAVTGVISLENLLIVTEAFGAFPDDVRVVEVEPADESWGDGFSPVIEAKLGEIEEAVWTSTRP

Secondary structure (DSSP, 8-state):
--EEEEE-------HHHHHHHHHHHHTT---HHHHHHHHHHTT-S-S--EEEEE--S--SS-SS--HHHHTTHHHHHHHHHHTT--

pLDDT: mean 93.41, std 7.35, range [56.44, 98.31]

Foldseek 3Di:
DDKDKDKDPLDEDPPVVLVVLVVCVVVPNDDPVSVSRPCSVVVNDDPTDMDIDDDAPDPDDDPDHDPVVVVCPVVSVVSVVVSVDD